Protein AF-A0A0A1GYS3-F1 (afdb_monomer_lite)

Secondary structure (DSSP, 8-state):
---EEEEE-------S----SS-----HHHHHHHHHHHHHHHHHTT---EEEE--STT---SS--TTEEEEEEHHHHHHHHHHHTTS-EEEEPHHHHHTT--HHHHHHHHHHHS----

Organism: NCBI:txid1291742

pLDDT: mean 77.35, std 17.15, range [33.25, 94.56]

Foldseek 3Di:
DAAEEEEEEFDQPPDDDDDDPDDRPRPLVLQQLLQVLLCVLLVVVVDNHHTYYDRPLPPLPQDDDPRYEYEYEPVCCVVCVVSCPPHHYDYDYPVCSNVSNCVVVSVVVCCVVCVDDD

Structure (mmCIF, N/CA/C/O backbone):
data_AF-A0A0A1GYS3-F1
#
_entry.id   AF-A0A0A1GYS3-F1
#
loop_
_atom_site.group_PDB
_atom_site.id
_atom_site.type_symbol
_atom_site.label_atom_id
_atom_site.label_alt_id
_atom_site.label_comp_id
_atom_site.label_asym_id
_atom_site.label_entity_id
_atom_site.label_seq_id
_atom_site.pdbx_PDB_ins_code
_atom_site.Cartn_x
_atom_site.Cartn_y
_atom_site.Cartn_z
_atom_site.occupancy
_atom_site.B_iso_or_equiv
_atom_site.auth_seq_id
_atom_site.auth_comp_id
_atom_site.auth_asym_id
_atom_site.auth_atom_id
_atom_site.pdbx_PDB_model_num
ATOM 1 N N . MET A 1 1 ? -12.560 6.403 10.102 1.00 78.50 1 MET A N 1
ATOM 2 C CA . MET A 1 1 ? -11.900 5.114 10.407 1.00 78.50 1 MET A CA 1
ATOM 3 C C . MET A 1 1 ? -11.381 4.579 9.088 1.00 78.50 1 MET A C 1
ATOM 5 O O . MET A 1 1 ? -12.137 4.647 8.130 1.00 78.50 1 MET A O 1
ATOM 9 N N . ILE A 1 2 ? -10.122 4.142 9.011 1.00 85.31 2 ILE A N 1
ATOM 10 C CA . ILE A 1 2 ? -9.554 3.639 7.752 1.00 85.31 2 ILE A CA 1
ATOM 11 C C . ILE A 1 2 ? -10.084 2.233 7.484 1.00 85.31 2 ILE A C 1
ATOM 13 O O . ILE A 1 2 ? -9.908 1.341 8.312 1.00 85.31 2 ILE A O 1
ATOM 17 N N . THR A 1 3 ? -10.726 2.056 6.337 1.00 86.75 3 THR A N 1
ATOM 18 C CA . THR A 1 3 ? -11.289 0.782 5.865 1.00 86.75 3 THR A CA 1
ATOM 19 C C . THR A 1 3 ? -10.607 0.304 4.585 1.00 86.75 3 THR A C 1
ATOM 21 O O . THR A 1 3 ? -10.606 -0.899 4.321 1.00 86.75 3 THR A O 1
ATOM 24 N N . LYS A 1 4 ? -9.972 1.220 3.839 1.00 91.12 4 LYS A N 1
ATOM 25 C CA . LYS A 1 4 ? -9.325 0.949 2.554 1.00 91.12 4 LYS A CA 1
ATOM 26 C C . LYS A 1 4 ? -7.896 1.482 2.501 1.00 91.12 4 LYS A C 1
ATOM 28 O O . LYS A 1 4 ? -7.592 2.558 3.018 1.00 91.12 4 LYS A O 1
ATOM 33 N N . ILE A 1 5 ? -7.012 0.733 1.853 1.00 90.75 5 ILE A N 1
ATOM 34 C CA . ILE A 1 5 ? -5.626 1.104 1.590 1.00 90.75 5 ILE A CA 1
ATOM 35 C C . ILE A 1 5 ? -5.355 0.970 0.096 1.00 90.75 5 ILE A C 1
ATOM 37 O O . ILE A 1 5 ? -5.447 -0.120 -0.456 1.00 90.75 5 ILE A O 1
ATOM 41 N N . ASN A 1 6 ? -4.948 2.063 -0.540 1.00 90.19 6 ASN A N 1
ATOM 42 C CA . ASN A 1 6 ? -4.560 2.056 -1.946 1.00 90.19 6 ASN A CA 1
ATOM 43 C C . ASN A 1 6 ? -3.045 2.191 -2.074 1.00 90.19 6 ASN A C 1
ATOM 45 O O . ASN A 1 6 ? -2.463 3.182 -1.628 1.00 90.19 6 ASN A O 1
ATOM 49 N N . VAL A 1 7 ? -2.405 1.213 -2.703 1.00 88.06 7 VAL A N 1
ATOM 50 C CA . VAL A 1 7 ? -0.981 1.237 -3.039 1.00 88.06 7 VAL A CA 1
ATOM 51 C C . VAL A 1 7 ? -0.811 1.898 -4.403 1.00 88.06 7 VAL A C 1
ATOM 53 O O . VAL A 1 7 ? -1.375 1.429 -5.381 1.00 88.06 7 VAL A O 1
ATOM 56 N N . ILE A 1 8 ? -0.021 2.967 -4.480 1.00 84.62 8 ILE A N 1
ATOM 57 C CA . ILE A 1 8 ? 0.372 3.611 -5.737 1.00 84.62 8 ILE A CA 1
ATOM 58 C C . ILE A 1 8 ? 1.880 3.501 -5.887 1.00 84.62 8 ILE A C 1
ATOM 60 O O . ILE A 1 8 ? 2.640 3.925 -5.004 1.00 84.62 8 ILE A O 1
ATOM 64 N N . GLY A 1 9 ? 2.327 3.011 -7.036 1.00 73.38 9 GLY A N 1
ATOM 65 C CA . GLY A 1 9 ? 3.735 2.979 -7.366 1.00 73.38 9 GLY A CA 1
ATOM 66 C C . GLY A 1 9 ? 4.047 3.384 -8.794 1.00 73.38 9 GLY A C 1
ATOM 67 O O . GLY A 1 9 ? 3.177 3.676 -9.606 1.00 73.38 9 GLY A O 1
ATOM 68 N N . VAL A 1 10 ? 5.356 3.434 -9.040 1.00 68.31 10 VAL A N 1
ATOM 69 C CA . VAL A 1 10 ? 5.960 3.201 -10.348 1.00 68.31 10 VAL A CA 1
ATOM 70 C C . VAL A 1 10 ? 7.164 2.320 -10.122 1.00 68.31 10 VAL A C 1
ATOM 72 O O . VAL A 1 10 ? 8.050 2.658 -9.323 1.00 68.31 10 VAL A O 1
ATOM 75 N N . VAL A 1 11 ? 7.226 1.218 -10.856 1.00 54.81 11 VAL A N 1
ATOM 76 C CA . VAL A 1 11 ? 8.453 0.443 -10.990 1.00 54.81 11 VAL A CA 1
ATOM 77 C C . VAL A 1 11 ? 9.062 0.739 -12.352 1.00 54.81 11 VAL A C 1
ATOM 79 O O . VAL A 1 11 ? 8.743 0.110 -13.352 1.00 54.81 11 VAL A O 1
ATOM 82 N N . GLN A 1 12 ? 9.952 1.730 -12.397 1.00 53.66 12 GLN A N 1
ATOM 83 C CA . GLN A 1 12 ? 10.757 1.975 -13.588 1.00 53.66 12 GLN A CA 1
ATOM 84 C C . GLN A 1 12 ? 11.817 0.872 -13.683 1.00 53.66 12 GLN A C 1
ATOM 86 O O . GLN A 1 12 ? 12.793 0.872 -12.933 1.00 53.66 12 GLN A O 1
ATOM 91 N N . TYR A 1 13 ? 11.634 -0.077 -14.600 1.00 48.06 13 TYR A N 1
ATOM 92 C CA . TYR A 1 13 ? 12.704 -1.001 -14.963 1.00 48.06 13 TYR A CA 1
ATOM 93 C C . TYR A 1 13 ? 13.777 -0.242 -15.744 1.00 48.06 13 TYR A C 1
ATOM 95 O O . TYR A 1 13 ? 13.604 0.101 -16.911 1.00 48.06 13 TYR A O 1
ATOM 103 N N . ALA A 1 14 ? 14.914 0.011 -15.100 1.00 40.12 14 ALA A N 1
ATOM 104 C CA . ALA A 1 14 ? 16.121 0.453 -15.779 1.00 40.12 14 ALA A CA 1
ATOM 105 C C . ALA A 1 14 ? 16.777 -0.744 -16.486 1.00 40.12 14 ALA A C 1
ATOM 107 O O . ALA A 1 14 ? 17.742 -1.311 -15.987 1.00 40.12 14 ALA A O 1
ATOM 108 N N . PHE A 1 15 ? 16.262 -1.130 -17.653 1.00 38.84 15 PHE A N 1
ATOM 109 C CA . PHE A 1 15 ? 17.025 -1.927 -18.615 1.00 38.84 15 PHE A CA 1
ATOM 110 C C . PHE A 1 15 ? 16.891 -1.316 -20.013 1.00 38.84 15 PHE A C 1
ATOM 112 O O . PHE A 1 15 ? 15.965 -1.610 -20.753 1.00 38.84 15 PHE A O 1
ATOM 119 N N . GLY A 1 16 ? 17.852 -0.442 -20.334 1.00 40.53 16 GLY A N 1
ATOM 120 C CA . GLY A 1 16 ? 18.301 -0.134 -21.694 1.00 40.53 16 GLY A CA 1
ATOM 121 C C . GLY A 1 16 ? 17.274 0.431 -22.677 1.00 40.53 16 GLY A C 1
ATOM 122 O O . GLY A 1 16 ? 16.755 -0.319 -23.489 1.00 40.53 16 GLY A O 1
ATOM 123 N N . GLN A 1 17 ? 17.105 1.758 -22.668 1.00 34.44 17 GLN A N 1
ATOM 124 C CA . GLN A 1 17 ? 16.976 2.676 -23.822 1.00 34.44 17 GLN A CA 1
ATOM 125 C C . GLN A 1 17 ? 16.203 3.919 -23.369 1.00 34.44 17 GLN A C 1
ATOM 127 O O . GLN A 1 17 ? 14.976 3.981 -23.360 1.00 34.44 17 GLN A O 1
ATOM 132 N N . SER A 1 18 ? 16.972 4.927 -22.963 1.00 44.91 18 SER A N 1
ATOM 133 C CA . SER A 1 18 ? 16.519 6.304 -22.845 1.00 44.91 18 SER A CA 1
ATOM 134 C C . SER A 1 18 ? 16.125 6.805 -24.226 1.00 44.91 18 SER A C 1
ATOM 136 O O . SER A 1 18 ? 16.972 6.853 -25.109 1.00 44.91 18 SER A O 1
ATOM 138 N N . THR A 1 19 ? 14.870 7.187 -24.409 1.00 36.91 19 THR A N 1
ATOM 139 C CA . THR A 1 19 ? 14.426 8.374 -25.158 1.00 36.91 19 THR A CA 1
ATOM 140 C C . THR A 1 19 ? 12.930 8.230 -25.337 1.00 36.91 19 THR A C 1
ATOM 142 O O . THR A 1 19 ? 12.496 7.527 -26.230 1.00 36.91 19 THR A O 1
ATOM 145 N N . LEU A 1 20 ? 12.159 8.840 -24.441 1.00 33.25 20 LEU A N 1
ATOM 146 C CA . LEU A 1 20 ? 10.777 9.295 -24.623 1.00 33.25 20 LEU A CA 1
ATOM 147 C C . LEU A 1 20 ? 10.257 9.555 -23.211 1.00 33.25 20 LEU A C 1
ATOM 149 O O . LEU A 1 20 ? 10.104 8.638 -22.410 1.00 33.25 20 LEU A O 1
ATOM 153 N N . PHE A 1 21 ? 9.978 10.807 -22.872 1.00 46.75 21 PHE A N 1
ATOM 154 C CA . PHE A 1 21 ? 9.106 11.106 -21.737 1.00 46.75 21 PHE A CA 1
ATOM 155 C C . PHE A 1 21 ? 7.669 10.673 -22.088 1.00 46.75 21 PHE A C 1
ATOM 157 O O . PHE A 1 21 ? 6.808 11.525 -22.219 1.00 46.75 21 PHE A O 1
ATOM 164 N N . MET A 1 22 ? 7.399 9.384 -22.320 1.00 35.34 22 MET A N 1
ATOM 165 C CA . MET A 1 22 ? 6.066 8.837 -22.608 1.00 35.34 22 MET A CA 1
ATOM 166 C C . MET A 1 22 ? 6.069 7.321 -22.369 1.00 35.34 22 MET A C 1
ATOM 168 O O . MET A 1 22 ? 6.866 6.610 -22.970 1.00 35.34 22 MET A O 1
ATOM 172 N N . GLY A 1 23 ? 5.167 6.831 -21.512 1.00 38.31 23 GLY A N 1
ATOM 173 C CA . GLY A 1 23 ? 4.911 5.395 -21.343 1.00 38.31 23 GLY A CA 1
ATOM 174 C C . GLY A 1 23 ? 5.744 4.706 -20.262 1.00 38.31 23 GLY A C 1
ATOM 175 O O . GLY A 1 23 ? 6.351 3.671 -20.514 1.00 38.31 23 GLY A O 1
ATOM 176 N N . GLY A 1 24 ? 5.785 5.267 -19.049 1.00 41.03 24 GLY A N 1
ATOM 177 C CA . GLY A 1 24 ? 6.272 4.518 -17.892 1.00 41.03 24 GLY A CA 1
ATOM 178 C C . GLY A 1 24 ? 5.391 3.289 -17.688 1.00 41.03 24 GLY A C 1
ATOM 179 O O . GLY A 1 24 ? 4.213 3.433 -17.376 1.00 41.03 24 GLY A O 1
ATOM 180 N N . VAL A 1 25 ? 5.944 2.094 -17.892 1.00 46.91 25 VAL A N 1
ATOM 181 C CA . VAL A 1 25 ? 5.281 0.854 -17.488 1.00 46.91 25 VAL A CA 1
ATOM 182 C C . VAL A 1 25 ? 5.153 0.915 -15.969 1.00 46.91 25 VAL A C 1
ATOM 184 O O . VAL A 1 25 ? 6.143 0.820 -15.246 1.00 46.91 25 VAL A O 1
ATOM 187 N N . VAL A 1 26 ? 3.934 1.148 -15.489 1.00 52.88 26 VAL A N 1
ATOM 188 C CA . VAL A 1 26 ? 3.538 0.734 -14.147 1.00 52.88 26 VAL A CA 1
ATOM 189 C C . VAL A 1 26 ? 3.694 -0.778 -14.176 1.00 52.88 26 VAL A C 1
ATOM 191 O O . VAL A 1 26 ? 2.990 -1.442 -14.937 1.00 52.88 26 VAL A O 1
ATOM 194 N N . ASP A 1 27 ? 4.660 -1.342 -13.448 1.00 65.75 27 ASP A N 1
ATOM 195 C CA . ASP A 1 27 ? 4.652 -2.788 -13.236 1.00 65.75 27 ASP A CA 1
ATOM 196 C C . ASP A 1 27 ? 3.518 -3.099 -12.256 1.00 65.75 27 ASP A C 1
ATOM 198 O O . ASP A 1 27 ? 3.719 -3.315 -11.057 1.00 65.75 27 ASP A O 1
ATOM 202 N N . SER A 1 28 ? 2.301 -3.057 -12.797 1.00 71.62 28 SER A N 1
ATOM 203 C CA . SER A 1 28 ? 1.047 -3.332 -12.114 1.00 71.62 28 SER A CA 1
ATOM 204 C C . SER A 1 28 ? 1.112 -4.659 -11.371 1.00 71.62 28 SER A C 1
ATOM 206 O O . SER A 1 28 ? 0.578 -4.766 -10.273 1.00 71.62 28 SER A O 1
ATOM 208 N N . ALA A 1 29 ? 1.849 -5.639 -11.903 1.00 77.75 29 ALA A N 1
ATOM 209 C CA . ALA A 1 29 ? 2.013 -6.934 -11.267 1.00 77.75 29 ALA A CA 1
ATOM 210 C C . ALA A 1 29 ? 2.875 -6.856 -9.996 1.00 77.75 29 ALA A C 1
ATOM 212 O O . ALA A 1 29 ? 2.584 -7.545 -9.017 1.00 77.75 29 ALA A O 1
ATOM 213 N N . LEU A 1 30 ? 3.929 -6.035 -9.964 1.00 79.56 30 LEU A N 1
ATOM 214 C CA . LEU A 1 30 ? 4.702 -5.810 -8.735 1.00 79.56 30 LEU A CA 1
ATOM 215 C C . LEU A 1 30 ? 3.905 -5.037 -7.684 1.00 79.56 30 LEU A C 1
ATOM 217 O O . LEU A 1 30 ? 3.983 -5.364 -6.499 1.00 79.56 30 LEU A O 1
ATOM 221 N N . GLU A 1 31 ? 3.122 -4.049 -8.105 1.00 81.44 31 GLU A N 1
ATOM 222 C CA . GLU A 1 31 ? 2.259 -3.279 -7.205 1.00 81.44 31 GLU A CA 1
ATOM 223 C C . GLU A 1 31 ? 1.134 -4.136 -6.626 1.00 81.44 31 GLU A C 1
ATOM 225 O O . GLU A 1 31 ? 0.931 -4.125 -5.412 1.00 81.44 31 GLU A O 1
ATOM 230 N N . GLU A 1 32 ? 0.492 -4.967 -7.448 1.00 86.31 32 GLU A N 1
ATOM 231 C CA . GLU A 1 32 ? -0.459 -5.993 -7.009 1.00 86.31 32 GLU A CA 1
ATOM 232 C C . GLU A 1 32 ? 0.181 -6.963 -6.021 1.00 86.31 32 GLU A C 1
ATOM 234 O O . GLU A 1 32 ? -0.378 -7.224 -4.957 1.00 86.31 32 GLU A O 1
ATOM 239 N N . ARG A 1 33 ? 1.375 -7.486 -6.324 1.00 88.69 33 ARG A N 1
ATOM 240 C CA . ARG A 1 33 ? 2.090 -8.396 -5.415 1.00 88.69 33 ARG A CA 1
ATOM 241 C C . ARG A 1 33 ? 2.391 -7.730 -4.082 1.00 88.69 33 ARG A C 1
ATOM 243 O O . ARG A 1 33 ? 2.251 -8.366 -3.035 1.00 88.69 33 ARG A O 1
ATOM 250 N N . TYR A 1 34 ? 2.796 -6.464 -4.100 1.00 90.31 34 TYR A N 1
ATOM 251 C CA . TYR A 1 34 ? 3.022 -5.704 -2.881 1.00 90.31 34 TYR A CA 1
ATOM 252 C C . TYR A 1 34 ? 1.718 -5.492 -2.103 1.00 90.31 34 TYR A C 1
ATOM 254 O O . TYR A 1 34 ? 1.695 -5.764 -0.903 1.00 90.31 34 TYR A O 1
ATOM 262 N N . ALA A 1 35 ? 0.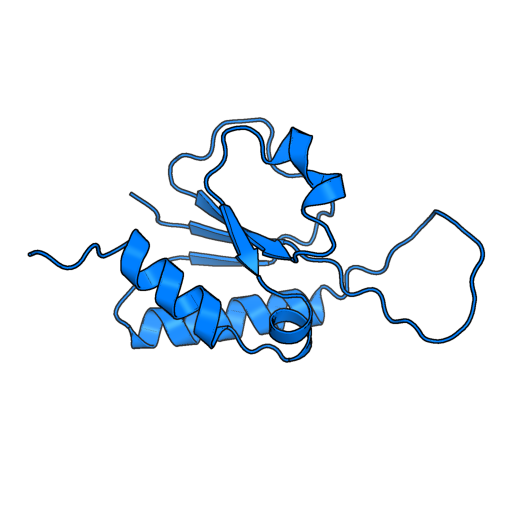633 -5.083 -2.766 1.00 91.38 35 ALA A N 1
ATOM 263 C CA . ALA A 1 35 ? -0.686 -4.902 -2.161 1.00 91.38 35 ALA A CA 1
ATOM 264 C C . ALA A 1 35 ? -1.208 -6.205 -1.530 1.00 91.38 35 ALA A C 1
ATOM 266 O O . ALA A 1 35 ? -1.603 -6.214 -0.366 1.00 91.38 35 ALA A O 1
ATOM 267 N N . GLN A 1 36 ? -1.099 -7.335 -2.232 1.00 93.31 36 GLN A N 1
ATOM 268 C CA . GLN A 1 36 ? -1.471 -8.658 -1.718 1.00 93.31 36 GLN A CA 1
ATOM 269 C C . GLN A 1 36 ? -0.613 -9.078 -0.517 1.00 93.31 36 GLN A C 1
ATOM 271 O O . GLN A 1 36 ? -1.129 -9.586 0.484 1.00 93.31 36 GLN A O 1
ATOM 276 N N . SER A 1 37 ? 0.704 -8.858 -0.591 1.00 93.88 37 SER A N 1
ATOM 277 C CA . SER A 1 37 ? 1.625 -9.136 0.516 1.00 93.88 37 SER A CA 1
ATOM 278 C C . SER A 1 37 ? 1.270 -8.283 1.737 1.00 93.88 37 SER A C 1
ATOM 280 O O . SER A 1 37 ? 1.219 -8.784 2.866 1.00 93.88 37 SER A O 1
ATOM 282 N N . LEU A 1 38 ? 0.954 -7.003 1.514 1.00 94.12 38 LEU A N 1
ATOM 283 C CA . LEU A 1 38 ? 0.528 -6.068 2.547 1.00 94.12 38 LEU A CA 1
ATOM 284 C C . LEU A 1 38 ? -0.795 -6.508 3.181 1.00 94.12 38 LEU A C 1
ATOM 286 O O . LEU A 1 38 ? -0.857 -6.621 4.403 1.00 94.12 38 LEU A O 1
ATOM 290 N N . ALA A 1 39 ? -1.805 -6.853 2.379 1.00 94.06 39 ALA A N 1
ATOM 291 C CA . ALA A 1 39 ? -3.089 -7.372 2.849 1.00 94.06 39 ALA A CA 1
ATOM 292 C C . ALA A 1 39 ? -2.905 -8.597 3.754 1.00 94.06 39 ALA A C 1
ATOM 294 O O . ALA A 1 39 ? -3.428 -8.656 4.870 1.00 94.06 39 ALA A O 1
ATOM 295 N N . LYS A 1 40 ? -2.089 -9.562 3.309 1.00 94.56 40 LYS A N 1
ATOM 296 C CA . LYS A 1 40 ? -1.773 -10.771 4.080 1.00 94.56 40 LYS A CA 1
ATOM 297 C C . LYS A 1 40 ? -1.112 -10.427 5.414 1.00 94.56 40 LYS A C 1
ATOM 299 O O . LYS A 1 40 ? -1.430 -11.042 6.432 1.00 94.56 40 LYS A O 1
ATOM 304 N N . LYS A 1 41 ? -0.203 -9.450 5.419 1.00 94.31 41 LYS A N 1
ATOM 305 C CA . LYS A 1 41 ? 0.506 -9.021 6.625 1.00 94.31 41 LYS A CA 1
ATOM 306 C C . LYS A 1 41 ? -0.415 -8.291 7.605 1.00 94.31 41 LYS A C 1
ATOM 308 O O . LYS A 1 41 ? -0.378 -8.600 8.789 1.00 94.31 41 LYS A O 1
ATOM 313 N N . LEU A 1 42 ? -1.264 -7.383 7.129 1.00 92.69 42 LEU A N 1
ATOM 314 C CA . LEU A 1 42 ? -2.242 -6.669 7.959 1.00 92.69 42 LEU A CA 1
ATOM 315 C C . LEU A 1 42 ? -3.267 -7.626 8.571 1.00 92.69 42 LEU A C 1
ATOM 317 O O . LEU A 1 42 ? -3.540 -7.546 9.768 1.00 92.69 42 LEU A O 1
ATOM 321 N N . LYS A 1 43 ? -3.734 -8.613 7.799 1.00 92.62 43 LYS A N 1
ATOM 322 C CA . LYS A 1 43 ? -4.592 -9.686 8.314 1.00 92.62 43 LYS A CA 1
ATOM 323 C C . LYS A 1 43 ? -3.912 -10.488 9.426 1.00 92.62 43 LYS A C 1
ATOM 325 O O . LYS A 1 43 ? -4.563 -10.834 10.407 1.00 92.62 43 LYS A O 1
ATOM 330 N N . ALA A 1 44 ? -2.606 -10.750 9.317 1.00 92.38 44 ALA A N 1
ATOM 331 C CA . ALA A 1 44 ? -1.839 -11.407 10.379 1.00 92.38 44 ALA A CA 1
ATOM 332 C C . ALA A 1 44 ? -1.721 -10.555 11.660 1.00 92.38 44 ALA A C 1
ATOM 334 O O . ALA A 1 44 ? -1.541 -11.113 12.738 1.00 92.38 44 ALA A O 1
ATOM 335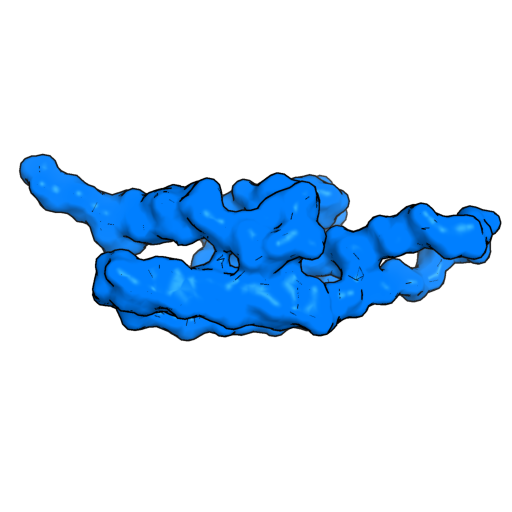 N N . TYR A 1 45 ? -1.863 -9.230 11.554 1.00 90.69 45 TYR A N 1
ATOM 336 C CA . TYR A 1 45 ? -1.977 -8.312 12.693 1.00 90.69 45 TYR A CA 1
ATOM 337 C C . TYR A 1 45 ? -3.420 -8.138 13.204 1.00 90.69 45 TYR A C 1
ATOM 339 O O . TYR A 1 45 ? -3.648 -7.353 14.117 1.00 90.69 45 TYR A O 1
ATOM 347 N N . GLY A 1 46 ? -4.401 -8.851 12.641 1.00 89.88 46 GLY A N 1
ATOM 348 C CA . GLY A 1 46 ? -5.807 -8.741 13.042 1.00 89.88 46 GLY A CA 1
ATOM 349 C C . GLY A 1 46 ? -6.537 -7.518 12.473 1.00 89.88 46 GLY A C 1
ATOM 350 O O . GLY A 1 46 ? -7.637 -7.202 12.920 1.00 89.88 46 GLY A O 1
ATOM 351 N N . LEU A 1 47 ? -5.957 -6.830 11.485 1.00 88.44 47 LEU A N 1
ATOM 352 C CA . LEU A 1 47 ? -6.604 -5.715 10.793 1.00 88.44 47 LEU A CA 1
ATOM 353 C C . 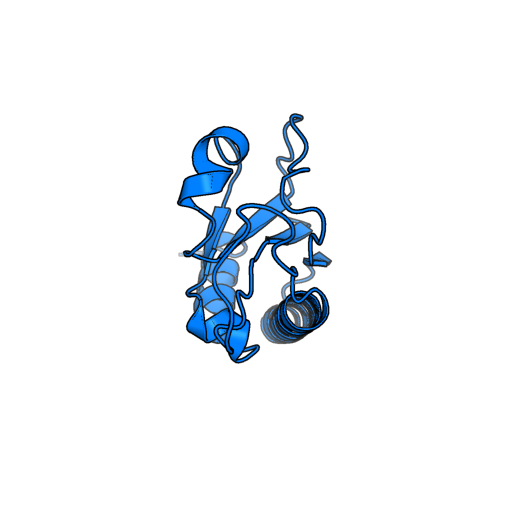LEU A 1 47 ? -7.437 -6.236 9.623 1.00 88.44 47 LEU A C 1
ATOM 355 O O . LEU A 1 47 ? -6.936 -6.963 8.764 1.00 88.44 47 LEU A O 1
ATOM 359 N N . THR A 1 48 ? -8.701 -5.822 9.577 1.00 86.12 48 THR A N 1
ATOM 360 C CA . THR A 1 48 ? -9.609 -6.107 8.460 1.00 86.12 48 THR A CA 1
ATOM 361 C C . THR A 1 48 ? -9.761 -4.836 7.637 1.00 86.12 48 THR A C 1
ATOM 363 O O . THR A 1 48 ? -10.620 -4.008 7.922 1.00 86.12 48 THR A O 1
ATOM 366 N N . VAL A 1 49 ? -8.869 -4.665 6.663 1.00 88.25 49 VAL A N 1
ATOM 367 C CA . VAL A 1 49 ? -8.859 -3.537 5.723 1.00 88.25 49 VAL A CA 1
ATOM 368 C C . VAL A 1 49 ? -8.707 -4.057 4.302 1.00 88.25 49 VAL A C 1
ATOM 370 O O . VAL A 1 49 ? -7.994 -5.035 4.066 1.00 88.25 49 VAL A O 1
ATOM 373 N N . GLU A 1 50 ? -9.392 -3.411 3.368 1.00 92.69 50 GLU A N 1
ATOM 374 C CA . GLU A 1 50 ? -9.238 -3.656 1.936 1.00 92.69 50 GLU A CA 1
ATOM 375 C C . GLU A 1 50 ? -7.901 -3.066 1.475 1.00 92.69 50 GLU A C 1
ATOM 377 O O . GLU A 1 50 ? -7.549 -1.957 1.880 1.00 92.69 50 GLU A O 1
ATOM 382 N N . VAL A 1 51 ? -7.128 -3.805 0.676 1.00 91.31 51 VAL A N 1
ATOM 383 C CA . VAL A 1 51 ? -5.848 -3.326 0.139 1.00 91.31 51 VAL A CA 1
ATOM 384 C C . VAL A 1 51 ? -5.813 -3.580 -1.357 1.00 91.31 51 VAL A C 1
ATOM 386 O O . VAL A 1 51 ? -5.737 -4.735 -1.773 1.00 91.31 51 VAL A O 1
ATOM 389 N N . ASP A 1 52 ? -5.786 -2.502 -2.132 1.00 89.38 52 ASP A N 1
ATOM 390 C CA . ASP A 1 52 ? -5.765 -2.550 -3.590 1.00 89.38 52 ASP A CA 1
ATOM 391 C C . ASP A 1 52 ? -4.511 -1.877 -4.143 1.00 89.38 52 ASP A C 1
ATOM 393 O O . ASP A 1 52 ? -3.965 -0.943 -3.550 1.00 89.38 52 ASP A O 1
ATOM 397 N N . ALA A 1 53 ? -4.057 -2.340 -5.305 1.00 85.56 53 ALA A N 1
ATOM 398 C CA . ALA A 1 53 ? -3.119 -1.588 -6.125 1.00 85.56 53 ALA A CA 1
ATOM 399 C C . ALA A 1 53 ? -3.910 -0.614 -7.006 1.00 85.56 53 ALA A C 1
ATOM 401 O O . ALA A 1 53 ? -4.887 -0.995 -7.646 1.00 85.56 53 ALA A O 1
ATOM 402 N N . ASN A 1 54 ? -3.502 0.652 -7.031 1.00 78.31 54 ASN A N 1
ATOM 403 C CA . ASN A 1 54 ? -4.051 1.632 -7.952 1.00 78.31 54 ASN A CA 1
ATOM 404 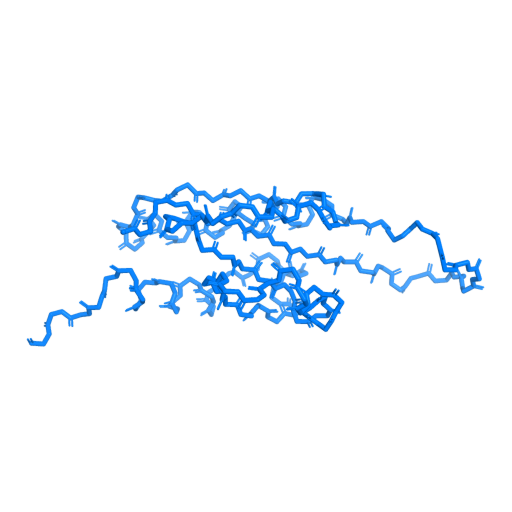C C . ASN A 1 54 ? -3.115 1.758 -9.159 1.00 78.31 54 ASN A C 1
ATOM 406 O O . ASN A 1 54 ? -2.070 2.405 -9.090 1.00 78.31 54 ASN A O 1
ATOM 410 N N . HIS A 1 55 ? -3.533 1.125 -10.253 1.00 65.19 55 HIS A N 1
ATOM 411 C CA . HIS A 1 55 ? -2.817 1.053 -11.528 1.00 65.19 55 HIS A CA 1
ATOM 412 C C . HIS A 1 55 ? -2.881 2.340 -12.348 1.00 65.19 55 HIS A C 1
ATOM 414 O O . HIS A 1 55 ? -2.124 2.516 -13.305 1.00 65.19 55 HIS A O 1
ATOM 420 N N . GLU A 1 56 ? -3.786 3.247 -11.994 1.00 59.22 56 GLU A N 1
ATOM 421 C CA . GLU A 1 56 ? -3.991 4.484 -12.721 1.00 59.22 56 GLU A CA 1
ATOM 422 C C . GLU A 1 56 ? -3.021 5.524 -12.170 1.00 59.22 56 GLU A C 1
ATOM 424 O O . GLU A 1 56 ? -3.304 6.240 -11.208 1.00 59.22 56 GLU A O 1
ATOM 429 N N . PHE A 1 57 ? -1.836 5.585 -12.783 1.00 57.81 57 PHE A N 1
ATOM 430 C CA . PHE A 1 57 ? -0.788 6.574 -12.533 1.00 57.81 57 PHE A CA 1
ATOM 431 C C . PHE A 1 57 ? -1.327 7.999 -12.733 1.00 57.81 57 PHE A C 1
ATOM 433 O O . PHE A 1 57 ? -1.074 8.668 -13.734 1.00 57.81 57 PHE A O 1
ATOM 440 N N . GLY A 1 58 ? -2.053 8.505 -11.740 1.00 51.34 58 GLY A N 1
ATOM 441 C CA . GLY A 1 58 ? -2.585 9.853 -11.730 1.00 51.34 58 GLY A CA 1
ATOM 442 C C . GLY A 1 58 ? -4.093 9.999 -11.565 1.00 51.34 58 GLY A C 1
ATOM 443 O O . GLY A 1 58 ? -4.502 11.150 -11.417 1.00 51.34 58 GLY A O 1
ATOM 444 N N . GLU A 1 59 ? -4.900 8.945 -11.496 1.00 61.53 59 GLU A N 1
ATOM 445 C CA . GLU A 1 59 ? -6.317 9.077 -11.110 1.00 61.53 59 GLU A CA 1
ATOM 446 C C . GLU A 1 59 ? -6.476 8.836 -9.612 1.00 61.53 59 GLU A C 1
ATOM 448 O O . GLU A 1 59 ? -7.236 8.010 -9.118 1.00 61.53 59 GLU A O 1
ATOM 453 N N . ILE A 1 60 ? -5.708 9.606 -8.841 1.00 72.69 60 ILE A N 1
ATOM 454 C CA . ILE A 1 60 ? -6.071 9.821 -7.451 1.00 72.69 60 ILE A CA 1
ATOM 455 C C . ILE A 1 60 ? -7.368 10.642 -7.491 1.00 72.69 60 ILE A C 1
ATOM 457 O O . ILE A 1 60 ? -7.325 11.772 -7.993 1.00 72.69 60 ILE A O 1
ATOM 461 N N . PRO A 1 61 ? -8.501 10.118 -6.985 1.00 72.19 61 PRO A N 1
ATOM 462 C CA . PRO A 1 61 ? -9.772 10.815 -7.051 1.00 72.19 61 PRO A CA 1
ATOM 463 C C . PRO A 1 61 ? -9.639 12.189 -6.395 1.00 72.19 61 PRO A C 1
ATOM 465 O O . PRO A 1 61 ? -9.120 12.321 -5.282 1.00 72.19 61 PRO A O 1
ATOM 468 N N . SER A 1 62 ? -10.097 13.220 -7.102 1.00 69.81 62 SER A N 1
ATOM 469 C CA . SER A 1 62 ? -10.064 14.609 -6.631 1.00 69.81 62 SER A CA 1
ATOM 470 C C . SER A 1 62 ? -10.958 14.824 -5.409 1.00 69.81 62 SER A C 1
ATOM 472 O O . SER A 1 62 ? -10.677 15.693 -4.586 1.00 69.81 62 SER A O 1
ATOM 474 N N . VAL A 1 63 ? -11.996 13.997 -5.262 1.00 75.56 63 VAL A N 1
ATOM 475 C CA . VAL A 1 63 ? -12.881 13.974 -4.095 1.00 75.56 63 VAL A CA 1
ATOM 476 C C . VAL A 1 63 ? -12.163 13.466 -2.846 1.00 75.56 63 VAL A C 1
ATOM 478 O O . VAL A 1 63 ? -11.203 12.693 -2.914 1.00 75.56 63 VAL A O 1
ATOM 481 N N . GLU A 1 64 ? -12.614 13.921 -1.682 1.00 75.00 64 GLU A N 1
ATOM 482 C CA . GLU A 1 64 ? -12.094 13.473 -0.393 1.00 75.00 64 GLU A CA 1
ATOM 483 C C . GLU A 1 64 ? -12.445 11.998 -0.146 1.00 75.00 64 GLU A C 1
ATOM 485 O O . GLU A 1 64 ? -13.547 11.549 -0.446 1.00 75.00 64 GLU A O 1
ATOM 490 N N . THR A 1 65 ? -11.489 11.239 0.390 1.00 81.19 65 THR A N 1
ATOM 491 C CA . THR A 1 65 ? -11.627 9.801 0.673 1.00 81.19 65 THR A CA 1
ATOM 492 C C . THR A 1 65 ? -11.221 9.550 2.130 1.00 81.19 65 THR A C 1
ATOM 494 O O . THR A 1 65 ? -10.105 9.087 2.378 1.00 81.19 65 THR A O 1
ATOM 497 N N . PRO A 1 66 ? -12.053 9.958 3.108 1.00 79.62 66 PRO A N 1
ATOM 498 C CA . PRO A 1 66 ? -11.677 10.015 4.527 1.00 79.62 66 PRO A CA 1
ATOM 499 C C . PRO A 1 66 ? -11.485 8.636 5.184 1.00 79.62 66 PRO A C 1
ATOM 501 O O . PRO A 1 66 ? -10.971 8.535 6.297 1.00 79.62 66 PRO A O 1
ATOM 504 N N . ASP A 1 67 ? -11.903 7.572 4.508 1.00 87.94 67 ASP A N 1
ATOM 505 C CA . ASP A 1 67 ? -11.773 6.170 4.903 1.00 87.94 67 ASP A CA 1
ATOM 506 C C . ASP A 1 67 ? -10.611 5.443 4.197 1.00 87.94 67 ASP A C 1
ATOM 508 O O . ASP A 1 67 ? -10.323 4.283 4.500 1.00 87.94 67 ASP A O 1
ATOM 512 N N . THR A 1 68 ? -9.928 6.133 3.279 1.00 89.00 68 THR A N 1
ATOM 513 C CA . THR A 1 68 ? -8.884 5.570 2.425 1.00 89.00 68 THR A CA 1
ATOM 514 C C . THR A 1 68 ? -7.519 6.140 2.784 1.00 89.00 68 THR A C 1
ATOM 516 O O . THR A 1 68 ? -7.306 7.355 2.758 1.00 89.00 68 THR A O 1
ATOM 519 N N . LEU A 1 69 ? -6.564 5.252 3.044 1.00 90.88 69 LEU A N 1
ATOM 520 C CA . LEU A 1 69 ? -5.163 5.600 3.242 1.00 90.88 69 LEU A CA 1
ATOM 521 C C . LEU A 1 69 ? -4.329 5.211 2.020 1.00 90.88 69 LEU A C 1
ATOM 523 O O . LEU A 1 69 ? -4.465 4.125 1.466 1.00 90.88 69 LEU A O 1
ATOM 527 N N . TRP A 1 70 ? -3.423 6.092 1.613 1.00 89.94 70 TRP A N 1
ATOM 528 C CA . TRP A 1 70 ? -2.605 5.895 0.419 1.00 89.94 70 TRP A CA 1
ATOM 529 C C . TRP A 1 70 ? -1.191 5.438 0.783 1.00 89.94 70 TRP A C 1
ATOM 531 O O . TRP A 1 70 ? -0.489 6.107 1.534 1.00 89.94 70 TRP A O 1
ATOM 541 N N . VAL A 1 71 ? -0.735 4.312 0.246 1.00 90.69 71 VAL A N 1
ATOM 542 C CA . VAL A 1 71 ? 0.662 3.873 0.341 1.00 90.69 71 VAL A CA 1
ATOM 543 C C . VAL A 1 71 ? 1.354 4.252 -0.957 1.00 90.69 71 VAL A C 1
ATOM 545 O O . VAL A 1 71 ? 1.054 3.695 -2.005 1.00 90.69 71 VAL A O 1
ATOM 548 N N . VAL A 1 72 ? 2.270 5.213 -0.903 1.00 87.75 72 VAL A N 1
ATOM 549 C CA . VAL A 1 72 ? 2.851 5.829 -2.099 1.00 87.75 72 VAL A CA 1
ATOM 550 C C . VAL A 1 72 ? 4.330 5.493 -2.199 1.00 87.75 72 VAL A C 1
ATOM 552 O O . VAL A 1 72 ? 5.099 5.749 -1.271 1.00 87.75 72 VAL A O 1
ATOM 555 N N . ASN A 1 73 ? 4.754 4.958 -3.340 1.00 86.56 73 ASN A N 1
ATOM 556 C CA . ASN A 1 73 ? 6.166 4.749 -3.645 1.00 86.56 73 ASN A CA 1
ATOM 557 C C . ASN A 1 73 ? 6.928 6.079 -3.594 1.00 86.56 73 ASN A C 1
ATOM 559 O O . ASN A 1 73 ? 6.565 7.039 -4.277 1.00 86.56 73 ASN A O 1
ATOM 563 N N . ARG A 1 74 ? 8.028 6.128 -2.836 1.00 85.88 74 ARG A N 1
ATOM 564 C CA . ARG A 1 74 ? 8.883 7.316 -2.704 1.00 85.88 74 ARG A CA 1
ATOM 565 C C . ARG A 1 74 ? 9.237 7.969 -4.045 1.00 85.88 74 ARG A C 1
ATOM 567 O O . ARG A 1 74 ? 9.250 9.196 -4.115 1.00 85.88 74 ARG A O 1
ATOM 574 N N . ASN A 1 75 ? 9.460 7.185 -5.099 1.00 81.25 75 ASN A N 1
ATOM 575 C CA . ASN A 1 75 ? 9.855 7.701 -6.413 1.00 81.25 75 ASN A CA 1
ATOM 576 C C . ASN A 1 75 ? 8.756 8.517 -7.113 1.00 81.25 75 ASN A C 1
ATOM 578 O O . ASN A 1 75 ? 9.065 9.288 -8.016 1.00 81.25 75 ASN A O 1
ATOM 582 N N . VAL A 1 76 ? 7.491 8.383 -6.700 1.00 77.69 76 VAL A N 1
ATOM 583 C CA . VAL A 1 76 ? 6.348 9.055 -7.347 1.00 77.69 76 VAL A CA 1
ATOM 584 C C . VAL A 1 76 ? 5.686 10.102 -6.461 1.00 77.69 76 VAL A C 1
ATOM 586 O O . VAL A 1 76 ? 4.876 10.888 -6.947 1.00 77.69 76 VAL A O 1
ATOM 589 N N . VAL A 1 77 ? 6.052 10.169 -5.175 1.00 79.50 77 VAL A N 1
ATOM 590 C CA . VAL A 1 77 ? 5.513 11.160 -4.226 1.00 79.50 77 VAL A CA 1
ATOM 591 C C . VAL A 1 77 ? 5.684 12.581 -4.760 1.00 79.50 77 VAL A C 1
ATOM 593 O O . VAL A 1 77 ? 4.755 13.381 -4.682 1.00 79.50 77 VAL A O 1
ATOM 596 N N . GLY A 1 78 ? 6.849 12.895 -5.341 1.00 76.00 78 GLY A N 1
ATOM 597 C CA . GLY A 1 78 ? 7.121 14.214 -5.917 1.00 76.00 78 GLY A CA 1
ATOM 598 C C . GLY A 1 78 ? 6.140 14.580 -7.034 1.00 76.00 78 GLY A C 1
ATOM 599 O O . GLY A 1 78 ? 5.567 15.668 -7.018 1.00 76.00 78 GLY A O 1
ATOM 600 N N . SER A 1 79 ? 5.886 13.646 -7.952 1.00 77.06 79 SER A N 1
ATOM 601 C CA . SER A 1 79 ? 4.958 13.821 -9.077 1.00 77.06 79 SER A CA 1
ATOM 602 C C . SER A 1 79 ? 3.490 13.861 -8.647 1.00 77.06 79 SER A C 1
ATOM 604 O O . SER A 1 79 ? 2.668 14.479 -9.319 1.00 77.06 79 SER A O 1
ATOM 60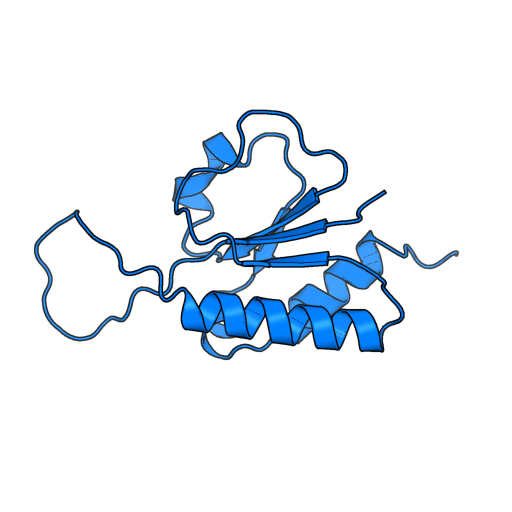6 N N . LEU A 1 80 ? 3.149 13.224 -7.523 1.00 77.62 80 LEU A N 1
ATOM 607 C CA . LEU A 1 80 ? 1.784 13.141 -7.001 1.00 77.62 80 LEU A CA 1
ATOM 608 C C . LEU A 1 80 ? 1.486 14.164 -5.901 1.00 77.62 80 LEU A C 1
ATOM 610 O O . LEU A 1 80 ? 0.367 14.195 -5.401 1.00 77.62 80 LEU A O 1
ATOM 614 N N . LYS A 1 81 ? 2.440 15.027 -5.532 1.00 75.75 81 LYS A N 1
ATOM 615 C CA . LYS A 1 81 ? 2.321 15.939 -4.382 1.00 75.75 81 LYS A CA 1
ATOM 616 C C . LYS A 1 81 ? 1.042 16.784 -4.404 1.00 75.75 81 LYS A C 1
ATOM 618 O O . LYS A 1 81 ? 0.382 16.918 -3.379 1.00 75.75 81 LYS A O 1
ATOM 623 N N . THR A 1 82 ? 0.671 17.324 -5.565 1.00 76.38 82 THR A N 1
ATOM 624 C CA . THR A 1 82 ? -0.552 18.131 -5.730 1.00 76.38 82 THR A CA 1
ATOM 625 C C . THR A 1 82 ? -1.830 17.301 -5.602 1.00 76.38 82 THR A C 1
ATOM 627 O O . THR A 1 82 ? -2.805 17.782 -5.039 1.00 76.38 82 THR A O 1
ATOM 630 N N . LYS A 1 83 ? -1.816 16.046 -6.067 1.00 77.44 83 LYS A N 1
ATOM 631 C CA . LYS A 1 83 ? -2.949 15.107 -5.986 1.00 77.44 83 LYS A CA 1
ATOM 632 C C . LYS A 1 83 ? -3.100 14.482 -4.593 1.00 77.44 83 LYS A C 1
ATOM 634 O O . LYS A 1 83 ? -4.208 14.152 -4.179 1.00 77.44 83 LYS A O 1
ATOM 639 N N . LEU A 1 84 ? -1.988 14.334 -3.870 1.00 77.06 84 LEU A N 1
ATOM 640 C CA . LEU A 1 84 ? -1.950 13.814 -2.504 1.00 77.06 84 LEU A CA 1
ATOM 641 C C . LEU A 1 84 ? -2.383 14.847 -1.465 1.00 77.06 84 LEU A C 1
ATOM 643 O O . LEU A 1 84 ? -2.910 14.427 -0.448 1.00 77.06 84 LEU A O 1
ATOM 647 N N . GLY A 1 85 ? -2.212 16.149 -1.731 1.00 76.62 85 GLY A N 1
ATOM 648 C CA . GLY A 1 85 ? -2.745 17.290 -0.965 1.00 76.62 85 GLY A CA 1
ATOM 649 C C . GLY A 1 85 ? -3.245 16.977 0.453 1.00 76.62 85 GLY A C 1
ATOM 650 O O . GLY A 1 85 ? -2.449 16.848 1.378 1.00 76.62 85 GLY A O 1
ATOM 651 N N . ASN A 1 86 ? -4.568 16.844 0.596 1.00 77.38 86 ASN A N 1
ATOM 652 C CA . ASN A 1 86 ? -5.260 16.625 1.876 1.00 77.38 86 ASN A CA 1
ATOM 653 C C . ASN A 1 86 ? -5.489 15.143 2.227 1.00 77.38 86 ASN A C 1
ATOM 655 O O . ASN A 1 86 ? -6.188 14.831 3.188 1.00 77.38 86 ASN A O 1
ATOM 659 N N . LYS A 1 87 ? -4.969 14.211 1.429 1.00 83.00 87 LYS A N 1
ATOM 660 C CA . LYS A 1 87 ? -5.177 12.777 1.632 1.00 83.00 87 LYS A CA 1
ATOM 661 C C . LYS A 1 87 ? -4.206 12.249 2.679 1.00 83.00 87 LYS A C 1
ATOM 663 O O . LYS A 1 87 ? -3.062 12.687 2.765 1.00 83.00 87 LYS A O 1
ATOM 668 N N . GLN A 1 88 ? -4.644 11.265 3.455 1.00 87.69 88 GLN A N 1
ATOM 669 C CA . GLN A 1 88 ? -3.756 10.566 4.379 1.00 87.69 88 GLN A CA 1
ATOM 670 C C . GLN A 1 88 ? -2.889 9.580 3.598 1.00 87.69 88 GLN A C 1
ATOM 672 O O . GLN A 1 88 ? -3.416 8.715 2.897 1.00 87.69 88 GLN A O 1
ATOM 677 N N . TYR A 1 89 ? -1.564 9.701 3.704 1.00 89.69 89 TYR A N 1
ATOM 678 C CA . TYR A 1 89 ? -0.645 8.815 2.995 1.00 89.69 89 TYR A CA 1
ATOM 679 C C . TYR A 1 89 ? 0.580 8.417 3.819 1.00 89.69 89 TYR A C 1
ATOM 681 O O . TYR A 1 89 ? 1.028 9.135 4.712 1.00 89.69 89 TYR A O 1
ATOM 689 N N . ILE A 1 90 ? 1.142 7.260 3.476 1.00 91.50 90 ILE A N 1
ATOM 690 C CA . ILE A 1 90 ? 2.410 6.740 3.978 1.00 91.50 90 ILE A CA 1
ATOM 691 C C . ILE A 1 90 ? 3.333 6.532 2.786 1.00 91.50 90 ILE A C 1
ATOM 693 O O . ILE A 1 90 ? 2.935 6.011 1.748 1.00 91.50 90 ILE A O 1
ATOM 697 N N . ILE A 1 91 ? 4.594 6.916 2.951 1.00 90.75 91 ILE A N 1
ATOM 698 C CA . ILE A 1 91 ? 5.616 6.689 1.935 1.00 90.75 91 ILE A CA 1
ATOM 699 C C . ILE A 1 91 ? 6.212 5.293 2.128 1.00 90.75 91 ILE A C 1
ATOM 701 O O . ILE A 1 91 ? 6.721 4.974 3.207 1.00 90.75 91 ILE A O 1
ATOM 705 N N . ALA A 1 92 ? 6.167 4.487 1.072 1.00 89.56 92 ALA A N 1
ATOM 706 C CA . ALA A 1 92 ? 6.864 3.214 0.959 1.00 89.56 92 ALA A CA 1
ATOM 707 C C . ALA A 1 92 ? 8.188 3.408 0.206 1.00 89.56 92 ALA A C 1
ATOM 709 O O . ALA A 1 92 ? 8.236 4.097 -0.818 1.00 89.56 92 ALA A O 1
ATOM 710 N N . GLU A 1 93 ? 9.271 2.806 0.698 1.00 89.25 93 GLU A N 1
ATOM 711 C CA . GLU A 1 93 ? 10.547 2.832 -0.018 1.00 89.25 93 GLU A CA 1
ATOM 712 C C . GLU A 1 93 ? 10.440 2.023 -1.312 1.00 89.25 93 GLU A C 1
ATOM 714 O O . GLU A 1 93 ? 9.822 0.958 -1.356 1.00 89.25 93 GLU A O 1
ATOM 719 N N . HIS A 1 94 ? 11.089 2.500 -2.373 1.00 84.44 94 HIS A N 1
ATOM 720 C CA . HIS A 1 94 ? 11.025 1.837 -3.673 1.00 84.44 94 HIS A CA 1
ATOM 721 C C . HIS A 1 94 ? 11.503 0.373 -3.614 1.00 84.44 94 HIS A C 1
ATOM 723 O O . HIS A 1 94 ? 10.873 -0.514 -4.188 1.00 84.44 94 HIS A O 1
ATOM 729 N N . GLY A 1 95 ? 12.579 0.106 -2.864 1.00 84.12 95 GLY A N 1
ATOM 730 C CA . GLY A 1 95 ? 13.118 -1.245 -2.688 1.00 84.12 95 GLY A CA 1
ATOM 731 C C . GLY A 1 95 ? 12.173 -2.207 -1.961 1.00 84.12 95 GLY A C 1
ATOM 732 O O . GLY A 1 95 ? 12.218 -3.407 -2.227 1.00 84.12 95 GLY A O 1
ATOM 733 N N . ASP A 1 96 ? 11.297 -1.698 -1.091 1.00 86.44 96 ASP A N 1
ATOM 734 C CA . ASP A 1 96 ? 10.290 -2.507 -0.397 1.00 86.44 96 ASP A CA 1
ATOM 735 C C . ASP A 1 96 ? 9.174 -2.929 -1.355 1.00 86.44 96 ASP A C 1
ATOM 737 O O . ASP A 1 96 ? 8.756 -4.088 -1.343 1.00 86.44 96 ASP A O 1
ATOM 741 N N . ILE A 1 97 ? 8.747 -2.018 -2.235 1.00 84.38 97 ILE A N 1
ATOM 742 C CA . ILE A 1 97 ? 7.766 -2.309 -3.288 1.00 84.38 97 ILE A CA 1
ATOM 743 C C . ILE A 1 97 ? 8.337 -3.310 -4.289 1.00 84.38 97 ILE A C 1
ATOM 745 O O . ILE A 1 97 ? 7.721 -4.343 -4.539 1.00 84.38 97 ILE A O 1
ATOM 749 N N . PHE A 1 98 ? 9.553 -3.065 -4.784 1.00 83.75 98 PHE A N 1
ATOM 750 C CA . PHE A 1 98 ? 10.222 -3.946 -5.744 1.00 83.75 98 PHE A CA 1
ATOM 751 C C . PHE A 1 98 ? 10.388 -5.382 -5.223 1.00 83.75 98 PHE A C 1
ATOM 753 O O . PHE A 1 98 ? 10.273 -6.346 -5.975 1.00 83.75 98 PHE A O 1
ATOM 760 N N . ARG A 1 99 ? 10.637 -5.543 -3.917 1.00 86.94 99 ARG A N 1
ATOM 761 C CA . ARG A 1 99 ? 10.792 -6.855 -3.266 1.00 86.94 99 ARG A CA 1
ATOM 762 C C . ARG A 1 99 ? 9.477 -7.455 -2.759 1.00 86.94 99 ARG A C 1
ATOM 764 O O . ARG A 1 99 ? 9.524 -8.503 -2.119 1.00 86.94 99 ARG A O 1
ATOM 771 N N . ALA A 1 100 ? 8.334 -6.799 -2.978 1.00 86.44 100 ALA A N 1
ATOM 772 C CA . ALA A 1 100 ? 7.045 -7.168 -2.385 1.00 86.44 100 ALA A CA 1
ATOM 773 C C . ALA A 1 100 ? 7.118 -7.370 -0.851 1.00 86.44 100 ALA A C 1
ATOM 775 O O . ALA A 1 100 ? 6.476 -8.263 -0.287 1.00 86.44 100 ALA A O 1
ATOM 776 N N . ASN A 1 101 ? 7.931 -6.551 -0.171 1.00 91.44 101 ASN A N 1
ATOM 777 C CA . ASN A 1 101 ? 8.191 -6.622 1.264 1.00 91.44 101 ASN A CA 1
ATOM 778 C C . ASN A 1 101 ? 7.467 -5.484 2.006 1.00 91.44 101 ASN A C 1
ATOM 780 O O . ASN A 1 101 ? 8.016 -4.393 2.158 1.00 91.44 101 ASN A O 1
ATOM 784 N N . PRO A 1 102 ? 6.252 -5.715 2.525 1.00 92.25 102 PRO A N 1
ATOM 785 C CA . PRO A 1 102 ? 5.449 -4.672 3.149 1.00 92.25 102 PRO A CA 1
ATOM 786 C C . PRO A 1 102 ? 5.784 -4.432 4.624 1.00 92.25 102 PRO A C 1
ATOM 788 O O . PRO A 1 102 ? 5.095 -3.646 5.260 1.00 92.25 102 PRO A O 1
ATOM 791 N N . ASN A 1 103 ? 6.778 -5.108 5.215 1.00 93.50 103 ASN A N 1
ATOM 792 C CA . ASN A 1 103 ? 6.926 -5.176 6.677 1.00 93.50 103 ASN A CA 1
ATOM 793 C C . ASN A 1 103 ? 6.997 -3.798 7.361 1.00 93.50 103 ASN A C 1
ATOM 795 O O . ASN A 1 103 ? 6.290 -3.568 8.343 1.00 93.50 103 ASN A O 1
ATOM 799 N N . ALA A 1 104 ? 7.809 -2.876 6.836 1.00 91.50 104 ALA A N 1
ATOM 800 C CA . ALA A 1 104 ? 7.961 -1.542 7.417 1.00 91.50 104 ALA A CA 1
ATOM 801 C C . ALA A 1 104 ? 6.666 -0.716 7.329 1.00 91.50 104 ALA A C 1
ATOM 803 O O . ALA A 1 104 ? 6.307 -0.008 8.269 1.00 91.50 104 ALA A O 1
ATOM 804 N N . VAL A 1 105 ? 5.949 -0.824 6.209 1.00 92.88 105 VAL A N 1
ATOM 805 C CA . VAL A 1 105 ? 4.685 -0.112 5.981 1.00 92.88 105 VAL A CA 1
ATOM 806 C C . VAL A 1 105 ? 3.556 -0.729 6.800 1.00 92.88 105 VAL A C 1
ATOM 808 O O . VAL A 1 105 ? 2.815 -0.001 7.451 1.00 92.88 105 VAL A O 1
ATOM 811 N N . ALA A 1 106 ? 3.467 -2.058 6.849 1.00 92.62 106 ALA A N 1
ATOM 812 C CA . ALA A 1 106 ? 2.480 -2.784 7.638 1.00 92.62 106 ALA A CA 1
ATOM 813 C C . ALA A 1 106 ? 2.556 -2.406 9.122 1.00 92.62 106 ALA A C 1
ATOM 815 O O . ALA A 1 106 ? 1.528 -2.135 9.731 1.00 92.62 106 ALA A O 1
ATOM 816 N N . LEU A 1 107 ? 3.764 -2.312 9.689 1.00 91.81 107 LEU A N 1
ATOM 817 C CA . LEU A 1 107 ? 3.940 -1.899 11.082 1.00 91.81 107 LEU A CA 1
ATOM 818 C C . LEU A 1 107 ? 3.413 -0.476 11.334 1.00 91.81 107 LEU A C 1
ATOM 820 O O . LEU A 1 107 ? 2.695 -0.253 12.306 1.00 91.81 107 LEU A O 1
ATOM 824 N N . LYS A 1 108 ? 3.723 0.471 10.439 1.00 91.81 108 LYS A N 1
ATOM 825 C CA . LYS A 1 108 ? 3.221 1.853 10.531 1.00 91.81 108 LYS A CA 1
ATOM 826 C C . LYS A 1 108 ? 1.697 1.915 10.420 1.00 91.81 108 LYS A C 1
ATOM 828 O O . LYS A 1 108 ? 1.062 2.669 11.149 1.00 91.81 108 LYS A O 1
ATOM 833 N N . LEU A 1 109 ? 1.109 1.117 9.530 1.00 90.88 109 LEU A N 1
ATOM 834 C CA . LEU A 1 109 ? -0.343 1.038 9.352 1.00 90.88 109 LEU A CA 1
ATOM 835 C C . LEU A 1 109 ? -1.041 0.501 10.597 1.00 90.88 109 LEU A C 1
ATOM 837 O O . LEU A 1 109 ? -2.052 1.058 11.006 1.00 90.88 109 LEU A O 1
ATOM 841 N N . VAL A 1 110 ? -0.482 -0.532 11.228 1.00 90.19 110 VAL A N 1
ATOM 842 C CA . VAL A 1 110 ? -1.010 -1.063 12.491 1.00 90.19 110 VAL A CA 1
ATOM 843 C C . VAL A 1 110 ? -1.017 0.021 13.560 1.00 90.19 110 VAL A C 1
ATOM 845 O O . VAL A 1 110 ? -2.054 0.261 14.164 1.00 90.19 110 VAL A O 1
ATOM 848 N N . GLN A 1 111 ? 0.104 0.722 13.740 1.00 89.12 111 GLN A N 1
ATOM 849 C CA . GLN A 1 111 ? 0.225 1.799 14.729 1.00 89.12 111 GLN A CA 1
ATOM 850 C C . GLN A 1 111 ? -0.763 2.947 14.487 1.00 89.12 111 GLN A C 1
ATOM 852 O O . GLN A 1 111 ? -1.217 3.577 15.438 1.00 89.12 111 GLN A O 1
ATOM 857 N N . LEU A 1 112 ? -1.087 3.226 13.222 1.00 87.12 112 LEU A N 1
ATOM 858 C CA . LEU A 1 112 ? -1.995 4.304 12.845 1.00 87.12 112 LEU A CA 1
ATOM 859 C C . LEU A 1 112 ? -3.476 3.912 12.972 1.00 87.12 112 LEU A C 1
ATOM 861 O O . LEU A 1 112 ? -4.290 4.733 13.382 1.00 87.12 112 LEU A O 1
ATOM 865 N N . ILE A 1 113 ? -3.836 2.676 12.613 1.00 85.25 113 ILE A N 1
ATOM 866 C CA . ILE A 1 113 ? -5.232 2.201 12.611 1.00 85.25 113 ILE A CA 1
ATOM 867 C C . ILE A 1 11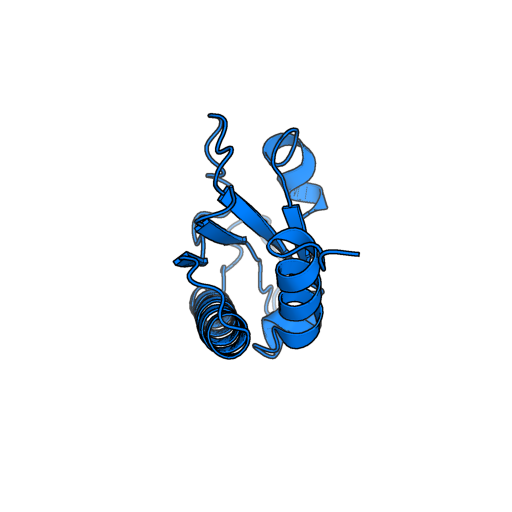3 ? -5.650 1.693 13.995 1.00 85.25 113 ILE A C 1
ATOM 869 O O . ILE A 1 113 ? -6.788 1.890 14.416 1.00 85.25 113 ILE A O 1
ATOM 873 N N . GLN A 1 114 ? -4.727 1.057 14.708 1.00 81.31 114 GLN A N 1
ATOM 874 C CA . GLN A 1 114 ? -4.875 0.625 16.091 1.00 81.31 114 GLN A CA 1
ATOM 875 C C . GLN A 1 114 ? -3.833 1.371 16.929 1.00 81.31 114 GLN A C 1
ATOM 877 O O . GLN A 1 114 ? -2.808 0.782 17.288 1.00 81.31 114 GLN A O 1
ATOM 882 N N . PRO A 1 115 ? -4.051 2.667 17.234 1.00 66.12 115 PRO A N 1
ATOM 883 C CA . PRO A 1 115 ? -3.220 3.336 18.219 1.00 66.12 115 PRO A CA 1
ATOM 884 C C . PRO A 1 115 ? -3.333 2.507 19.495 1.00 66.12 115 PRO A C 1
ATOM 886 O O . PRO A 1 115 ? -4.439 2.289 19.992 1.00 66.12 115 PRO A O 1
ATOM 889 N N . GLN A 1 116 ? -2.209 1.946 19.950 1.00 54.66 116 GLN A N 1
ATOM 890 C CA . GLN A 1 116 ? -2.192 1.158 21.175 1.00 54.66 116 GLN A CA 1
ATOM 891 C C . GLN A 1 116 ? -2.884 1.984 22.257 1.00 54.66 116 GLN A C 1
ATOM 893 O O . GLN A 1 116 ? -2.528 3.145 22.467 1.00 54.66 116 GLN A O 1
ATOM 898 N N . ALA A 1 117 ? -3.926 1.410 22.860 1.00 46.81 117 ALA A N 1
ATOM 899 C CA . ALA A 1 117 ? -4.555 1.991 24.029 1.00 46.81 117 ALA A CA 1
ATOM 900 C C . ALA A 1 117 ? -3.482 2.026 25.122 1.00 46.81 117 ALA A C 1
ATOM 902 O O . ALA A 1 117 ? -3.143 0.985 25.683 1.00 46.81 117 ALA A O 1
ATOM 903 N N . ASN A 1 118 ? -2.887 3.201 25.318 1.00 41.91 118 ASN A N 1
ATOM 904 C CA . ASN A 1 118 ? -2.150 3.516 26.534 1.00 41.91 118 ASN A CA 1
ATOM 905 C C . ASN A 1 118 ? -3.146 3.739 27.669 1.00 41.91 118 ASN A C 1
ATOM 907 O O . ASN A 1 118 ? -4.172 4.412 27.412 1.00 41.91 118 ASN A O 1
#

Sequence (118 aa):
MITKINVIGVVQYAFGQSTLFMGGVVDSALEERYAQSLAKKLKAYGLTVEVDANHEFGEIPSVETPDTLWVVNRNVVGSLKTKLGNKQYIIAEHGDIFRANPNAVALKLVQLIQPQAN

Radius of gyration: 14.55 Å; chains: 1; bounding box: 31×30×52 Å